Protein AF-A0A2P2D319-F1 (afdb_monomer_lite)

Secondary structure (DSSP, 8-state):
--HHHHHGGGS--SS--S-EEES--BTTB-GGGHHHHS---TTSPEE-TT--EEESSSTHHHHS--SS-TTTTTS-SS-EE--B-TTSPBPS-BHHHHT--SSSSEEEEE-TT--SGGGGS-EEEETTS--EE-EEE-

Sequence (138 aa):
MNICAEARLFAQTISNCGNTLPMTASPTSSANTYTTDFSLDGTLPVRGARGELIFSTWDQVFASTPTLSMSQAGVTTEKFWTFATTGWAYSSSSCLNGTLMDNGNLGVTGDPNDINLSWGSFVNETCDQYRKVLCICY

Structure (mmCIF, N/CA/C/O backbone):
data_AF-A0A2P2D319-F1
#
_entry.id   AF-A0A2P2D319-F1
#
loop_
_atom_site.group_PDB
_atom_site.id
_atom_site.type_symbol
_atom_site.label_atom_id
_atom_site.label_alt_id
_atom_site.label_comp_id
_atom_site.label_asym_id
_atom_site.label_entity_id
_atom_site.label_seq_id
_atom_site.pdbx_PDB_ins_code
_atom_site.Cartn_x
_atom_site.Cartn_y
_atom_site.Cartn_z
_atom_site.occupancy
_atom_site.B_iso_or_equiv
_atom_site.auth_seq_id
_atom_site.auth_comp_id
_atom_site.auth_asym_id
_atom_site.auth_atom_id
_atom_site.pdbx_PDB_model_num
ATOM 1 N N . MET A 1 1 ? -8.851 -11.470 -13.194 1.00 52.31 1 MET A N 1
ATOM 2 C CA . MET A 1 1 ? -8.705 -12.050 -11.842 1.00 52.31 1 MET A CA 1
ATOM 3 C C . MET A 1 1 ? -7.414 -11.493 -11.263 1.00 52.31 1 MET A C 1
ATOM 5 O O . MET A 1 1 ? -6.463 -11.381 -12.025 1.00 52.31 1 MET A O 1
ATOM 9 N N . ASN A 1 2 ? -7.409 -11.018 -10.015 1.00 72.56 2 ASN A N 1
ATOM 10 C CA . ASN A 1 2 ? -6.224 -10.413 -9.393 1.00 72.56 2 ASN A CA 1
ATOM 11 C C . ASN A 1 2 ? -5.624 -11.373 -8.347 1.00 72.56 2 ASN A C 1
ATOM 13 O O . ASN A 1 2 ? -6.314 -12.270 -7.861 1.00 72.56 2 ASN A O 1
ATOM 17 N N . ILE A 1 3 ? -4.356 -11.161 -7.983 1.00 80.69 3 ILE A N 1
ATOM 18 C CA . ILE A 1 3 ? -3.641 -11.998 -7.003 1.00 80.69 3 ILE A CA 1
ATOM 19 C C . ILE A 1 3 ? -4.359 -12.057 -5.642 1.00 80.69 3 ILE A C 1
ATOM 21 O O . ILE A 1 3 ? -4.337 -13.075 -4.957 1.00 80.69 3 ILE A O 1
ATOM 25 N N . CYS A 1 4 ? -5.067 -10.988 -5.275 1.00 85.56 4 CYS A N 1
ATOM 26 C CA . CYS A 1 4 ? -5.804 -10.891 -4.020 1.00 85.56 4 CYS A CA 1
ATOM 27 C C . CYS A 1 4 ? -7.088 -11.725 -3.986 1.00 85.56 4 CYS A C 1
ATOM 29 O O . CYS A 1 4 ? -7.516 -12.134 -2.910 1.00 85.56 4 CYS A O 1
ATOM 31 N N . ALA A 1 5 ? -7.718 -11.984 -5.130 1.00 81.19 5 ALA A N 1
ATOM 32 C CA . ALA A 1 5 ? -8.896 -12.839 -5.223 1.00 81.19 5 ALA A CA 1
ATOM 33 C C . ALA A 1 5 ? -8.514 -14.311 -5.020 1.00 81.19 5 ALA A C 1
ATOM 35 O O . ALA A 1 5 ? -9.223 -15.039 -4.330 1.00 81.19 5 ALA A O 1
ATOM 36 N N . GLU A 1 6 ? -7.370 -14.728 -5.564 1.00 78.12 6 GLU A N 1
ATOM 37 C CA . GLU A 1 6 ? -6.833 -16.086 -5.404 1.00 78.12 6 GLU A CA 1
ATOM 38 C C . GLU A 1 6 ? -6.298 -16.316 -3.985 1.00 78.12 6 GLU A C 1
ATOM 40 O O . GLU A 1 6 ? -6.625 -17.316 -3.343 1.00 78.12 6 GLU A O 1
ATOM 45 N N . ALA A 1 7 ? -5.531 -15.356 -3.457 1.00 74.94 7 ALA A N 1
ATOM 46 C CA . ALA A 1 7 ? -4.931 -15.452 -2.127 1.00 74.94 7 ALA A CA 1
ATOM 47 C C . ALA A 1 7 ? -5.953 -15.342 -0.982 1.00 74.94 7 ALA A C 1
ATOM 49 O O . ALA A 1 7 ? -5.659 -15.753 0.141 1.00 74.94 7 ALA A O 1
ATOM 50 N N . ARG A 1 8 ? -7.164 -14.833 -1.252 1.00 74.31 8 ARG A N 1
ATOM 51 C CA . ARG A 1 8 ? -8.226 -14.660 -0.251 1.00 74.31 8 ARG A CA 1
ATOM 52 C C . ARG A 1 8 ? -8.543 -15.948 0.512 1.00 74.31 8 ARG A C 1
ATOM 54 O O . ARG A 1 8 ? -8.786 -15.883 1.711 1.00 74.31 8 ARG A O 1
ATOM 61 N N . LEU A 1 9 ? -8.522 -17.104 -0.156 1.00 68.00 9 LEU A N 1
ATOM 62 C CA . LEU A 1 9 ? -8.813 -18.406 0.466 1.00 68.00 9 LEU A CA 1
ATOM 63 C C . LEU A 1 9 ? -7.802 -18.799 1.553 1.00 68.00 9 LEU A C 1
ATOM 65 O O . LEU A 1 9 ? -8.121 -19.598 2.429 1.00 68.00 9 LEU A O 1
ATOM 69 N N . PHE A 1 10 ? -6.596 -18.240 1.495 1.00 71.00 10 PHE A N 1
ATOM 70 C CA . PHE A 1 10 ? -5.500 -18.534 2.416 1.00 71.00 10 PHE A CA 1
ATOM 71 C C . PHE A 1 10 ? -5.255 -17.399 3.415 1.00 71.00 10 PHE A C 1
ATOM 73 O O . PHE A 1 10 ? -4.399 -17.519 4.293 1.00 71.00 10 PHE A O 1
ATOM 80 N N . ALA A 1 11 ? -5.991 -16.294 3.290 1.00 70.38 11 ALA A N 1
ATOM 81 C CA . ALA A 1 11 ? -5.855 -15.151 4.170 1.00 70.38 11 ALA A CA 1
ATOM 82 C C . ALA A 1 11 ? -6.565 -15.422 5.502 1.00 70.38 11 ALA A C 1
ATOM 84 O O . ALA A 1 11 ? -7.743 -15.786 5.537 1.00 70.38 11 ALA A O 1
ATOM 85 N N . GLN A 1 12 ? -5.857 -15.192 6.610 1.00 66.88 12 GLN A N 1
ATOM 86 C CA . GLN A 1 12 ? -6.433 -15.193 7.956 1.00 66.88 12 GLN A CA 1
ATOM 87 C C . GLN A 1 12 ? -7.301 -13.939 8.125 1.00 66.88 12 GLN A C 1
ATOM 89 O O . GLN A 1 12 ? -6.878 -12.945 8.706 1.00 66.88 12 GLN A O 1
ATOM 94 N N . THR A 1 13 ? -8.493 -13.960 7.531 1.00 66.69 13 THR A N 1
ATOM 95 C CA . THR A 1 13 ? -9.459 -12.863 7.603 1.00 66.69 13 THR A CA 1
ATOM 96 C C . THR A 1 13 ? -10.488 -13.160 8.686 1.00 66.69 13 THR A C 1
ATOM 98 O O . THR A 1 13 ? -11.104 -14.219 8.732 1.00 66.69 13 THR A O 1
ATOM 101 N N . ILE A 1 14 ? -10.656 -12.202 9.589 1.00 64.19 14 ILE A N 1
ATOM 102 C CA . ILE A 1 14 ? -11.655 -12.204 10.668 1.00 64.19 14 ILE A CA 1
ATOM 103 C C . ILE A 1 14 ? -13.072 -11.843 10.189 1.00 64.19 14 ILE A C 1
ATOM 105 O O . ILE A 1 14 ? -14.011 -11.914 10.979 1.00 64.19 14 ILE A O 1
ATOM 109 N N . SER A 1 15 ? -13.253 -11.450 8.922 1.00 65.00 15 SER A N 1
ATOM 110 C CA . SER A 1 15 ? -14.557 -11.099 8.351 1.00 65.00 15 SER A CA 1
ATOM 111 C C . SER A 1 15 ? -14.783 -11.727 6.974 1.00 65.00 15 SER A C 1
ATOM 113 O O . SER A 1 15 ? -13.846 -12.038 6.237 1.00 65.00 15 SER A O 1
ATOM 115 N N . ASN A 1 16 ? -16.057 -11.887 6.607 1.00 69.44 16 ASN A N 1
ATOM 116 C CA . ASN A 1 16 ? -16.444 -12.243 5.247 1.00 69.44 16 ASN A CA 1
ATOM 117 C C . ASN A 1 16 ? -16.212 -11.037 4.328 1.00 69.44 16 ASN A C 1
ATOM 119 O O . ASN A 1 16 ? -17.021 -10.115 4.301 1.00 69.44 16 ASN A O 1
ATOM 123 N N . CYS A 1 17 ? -15.118 -11.053 3.572 1.00 75.56 17 CYS A N 1
ATOM 124 C CA . CYS A 1 17 ? -14.811 -10.006 2.597 1.00 75.56 17 CYS A CA 1
ATOM 125 C C . CYS A 1 17 ? -15.854 -9.953 1.469 1.00 75.56 17 CYS A C 1
ATOM 127 O O . CYS A 1 17 ? -16.206 -10.989 0.904 1.00 75.56 17 CYS A O 1
ATOM 129 N N . GLY A 1 18 ? -16.344 -8.776 1.090 1.00 79.31 18 GLY A N 1
ATOM 130 C CA . GLY A 1 18 ? -17.151 -8.650 -0.125 1.00 79.31 18 GLY A CA 1
ATOM 131 C C . GLY A 1 18 ? -16.235 -8.749 -1.338 1.00 79.31 18 GLY A C 1
ATOM 132 O O . GLY A 1 18 ? -16.320 -9.687 -2.133 1.00 79.31 18 GLY A O 1
ATOM 133 N N . ASN A 1 19 ? -15.274 -7.832 -1.381 1.00 87.50 19 ASN A N 1
ATOM 134 C CA . ASN A 1 19 ? -14.332 -7.643 -2.472 1.00 87.50 19 ASN A CA 1
ATOM 135 C C . ASN A 1 19 ? -12.891 -7.557 -1.956 1.00 87.50 19 ASN A C 1
ATOM 137 O O . ASN A 1 19 ? -12.644 -7.307 -0.775 1.00 87.50 19 ASN A O 1
ATOM 141 N N . THR A 1 20 ? -11.925 -7.788 -2.848 1.00 89.56 20 THR A N 1
ATOM 142 C CA . THR A 1 20 ? -10.498 -7.639 -2.540 1.00 89.56 20 THR A CA 1
ATOM 143 C C . THR A 1 20 ? -9.756 -6.886 -3.636 1.00 89.56 20 THR A C 1
ATOM 145 O O . THR A 1 20 ? -9.976 -7.104 -4.831 1.00 89.56 20 THR A O 1
ATOM 148 N N . LEU A 1 21 ? -8.841 -6.008 -3.225 1.00 91.25 21 LEU A N 1
ATOM 149 C CA . LEU A 1 21 ? -8.008 -5.213 -4.128 1.00 91.25 21 LEU A CA 1
ATOM 150 C C . LEU A 1 21 ? -6.539 -5.288 -3.701 1.00 91.25 21 LEU A C 1
ATOM 152 O O . LEU A 1 21 ? -6.261 -5.291 -2.499 1.00 91.25 21 LEU A O 1
ATOM 156 N N . PRO A 1 22 ? -5.592 -5.353 -4.653 1.00 92.19 22 PRO A N 1
ATOM 157 C CA . PRO A 1 22 ? -4.176 -5.226 -4.339 1.00 92.19 22 PRO A CA 1
ATOM 158 C C . PRO A 1 22 ? -3.891 -3.801 -3.900 1.00 92.19 22 PRO A C 1
ATOM 160 O O . PRO A 1 22 ? -4.293 -2.865 -4.568 1.00 92.19 22 PRO A O 1
ATOM 163 N N . MET A 1 23 ? -3.172 -3.626 -2.803 1.00 92.31 23 MET A N 1
ATOM 164 C CA . MET A 1 23 ? -2.765 -2.319 -2.307 1.00 92.31 23 MET A CA 1
ATOM 165 C C . MET A 1 23 ? -1.470 -1.893 -3.010 1.00 92.31 23 MET A C 1
ATOM 167 O O . MET A 1 23 ? -0.394 -1.838 -2.420 1.00 92.31 23 MET A O 1
ATOM 171 N N . THR A 1 24 ? -1.583 -1.648 -4.313 1.00 93.81 24 THR A N 1
ATOM 172 C CA . THR A 1 24 ? -0.500 -1.189 -5.191 1.00 93.81 24 THR A CA 1
ATOM 173 C C . THR A 1 24 ? -1.012 -0.078 -6.091 1.00 93.81 24 THR A C 1
ATOM 175 O O . THR A 1 24 ? -2.175 -0.103 -6.499 1.00 93.81 24 THR A O 1
ATOM 178 N N . ALA A 1 25 ? -0.149 0.864 -6.452 1.00 94.31 25 ALA A N 1
ATOM 179 C CA . ALA A 1 25 ? -0.493 1.915 -7.393 1.00 94.31 25 ALA A CA 1
ATOM 180 C C . ALA A 1 25 ? -0.127 1.548 -8.840 1.00 94.31 25 ALA A C 1
ATOM 182 O O . ALA A 1 25 ? 0.857 0.863 -9.120 1.00 94.31 25 ALA A O 1
ATOM 183 N N . SER A 1 26 ? -0.942 2.037 -9.768 1.00 92.00 26 SER A N 1
ATOM 184 C CA . SER A 1 26 ? -0.808 1.892 -11.216 1.00 92.00 26 SER A CA 1
ATOM 185 C C . SER A 1 26 ? -1.214 3.205 -11.907 1.00 92.00 26 SER A C 1
ATOM 187 O O . SER A 1 26 ? -1.845 4.053 -11.269 1.00 92.00 26 SER A O 1
ATOM 189 N N . PRO A 1 27 ? -0.937 3.385 -13.212 1.00 89.56 27 PRO A N 1
ATOM 190 C CA . PRO A 1 27 ? -1.258 4.620 -13.928 1.00 89.56 27 PRO A CA 1
ATOM 191 C C . PRO A 1 27 ? -2.758 4.928 -13.982 1.00 89.56 27 PRO A C 1
ATOM 193 O O . PRO A 1 27 ? -3.141 6.072 -14.205 1.00 89.56 27 PRO A O 1
ATOM 196 N N . THR A 1 28 ? -3.604 3.910 -13.811 1.00 88.75 28 THR A N 1
ATOM 197 C CA 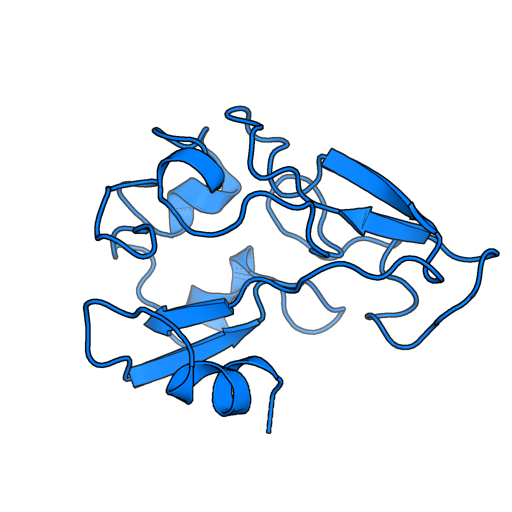. THR A 1 28 ? -5.065 4.015 -13.919 1.00 88.75 28 THR A CA 1
ATOM 198 C C . THR A 1 28 ? -5.792 3.873 -12.590 1.00 88.75 28 THR A C 1
ATOM 200 O O . THR A 1 28 ? -6.993 4.099 -12.552 1.00 88.75 28 THR A O 1
ATOM 203 N N . SER A 1 29 ? -5.113 3.443 -11.526 1.00 90.75 29 SER A N 1
ATOM 204 C CA . SER A 1 29 ? -5.729 3.294 -10.207 1.00 90.75 29 SER A CA 1
ATOM 205 C C . SER A 1 29 ? -4.676 3.212 -9.111 1.00 90.75 29 SER A C 1
ATOM 207 O O . SER A 1 29 ? -3.636 2.570 -9.281 1.00 90.75 29 SER A O 1
ATOM 209 N N . SER A 1 30 ? -4.947 3.868 -7.990 1.00 93.31 30 SER A N 1
ATOM 210 C CA . SER A 1 30 ? -4.059 3.986 -6.836 1.00 93.31 30 SER A CA 1
ATOM 211 C C . SER A 1 30 ? -4.885 3.861 -5.557 1.00 93.31 30 SER A C 1
ATOM 213 O O . SER A 1 30 ? -6.075 4.152 -5.568 1.00 93.31 30 SER A O 1
ATOM 215 N N . ALA A 1 31 ? -4.294 3.419 -4.443 1.00 91.56 31 ALA A N 1
ATOM 216 C CA . ALA A 1 31 ? -5.082 3.151 -3.233 1.00 91.56 31 ALA A CA 1
ATOM 217 C C . ALA A 1 31 ? -5.867 4.388 -2.744 1.00 91.56 31 ALA A C 1
ATOM 219 O O . ALA A 1 31 ? -6.986 4.257 -2.248 1.00 91.56 31 ALA A O 1
ATOM 220 N N . ASN A 1 32 ? -5.332 5.590 -2.970 1.00 92.06 32 ASN A N 1
ATOM 221 C CA . ASN A 1 32 ? -5.992 6.856 -2.645 1.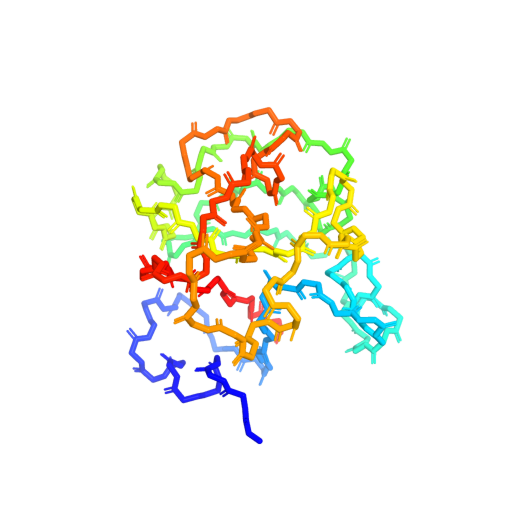00 92.06 32 ASN A CA 1
ATOM 222 C C . ASN A 1 32 ? -7.219 7.197 -3.515 1.00 92.06 32 ASN A C 1
ATOM 224 O O . ASN A 1 32 ? -7.966 8.100 -3.151 1.00 92.06 32 ASN A O 1
ATOM 228 N N . THR A 1 33 ? -7.462 6.485 -4.622 1.00 93.56 33 THR A N 1
ATOM 229 C CA . THR A 1 33 ? -8.638 6.662 -5.495 1.00 93.56 33 THR A CA 1
ATOM 230 C C . THR A 1 33 ? -9.662 5.536 -5.357 1.00 93.56 33 THR A C 1
ATOM 232 O O . THR A 1 33 ? -10.684 5.542 -6.035 1.00 93.56 33 THR A O 1
ATOM 235 N N . TYR A 1 34 ? -9.465 4.564 -4.461 1.00 93.44 34 TYR A N 1
ATOM 236 C CA . TYR A 1 34 ? -10.378 3.414 -4.365 1.00 93.44 34 TYR A CA 1
ATOM 237 C C . TYR A 1 34 ? -11.803 3.777 -3.947 1.00 93.44 34 TYR A C 1
ATOM 239 O O . TYR A 1 34 ? -12.750 3.077 -4.315 1.00 93.44 34 TYR A O 1
ATOM 247 N N . THR A 1 35 ? -11.976 4.885 -3.232 1.00 92.25 35 THR A N 1
ATOM 248 C CA . THR A 1 35 ? -13.300 5.390 -2.860 1.00 92.25 35 THR A CA 1
ATOM 249 C C . THR A 1 35 ? -14.106 5.840 -4.079 1.00 92.25 35 THR A C 1
ATOM 251 O O . THR A 1 35 ? -15.321 5.650 -4.118 1.00 92.25 35 THR A O 1
ATOM 254 N N . THR A 1 36 ? -13.444 6.355 -5.119 1.00 92.06 36 THR A N 1
ATOM 255 C CA . THR A 1 36 ? -14.082 6.758 -6.380 1.00 92.06 36 THR A CA 1
ATOM 256 C C . THR A 1 36 ? -14.116 5.627 -7.401 1.00 92.06 36 THR A C 1
ATOM 258 O O . THR A 1 36 ? -15.157 5.385 -8.006 1.00 92.06 36 THR A O 1
ATOM 261 N N . ASP A 1 37 ? -13.005 4.909 -7.564 1.00 90.50 37 ASP A N 1
ATOM 262 C CA . ASP A 1 37 ? -12.822 3.917 -8.630 1.00 90.50 37 ASP A CA 1
ATOM 263 C C . ASP A 1 37 ? -13.588 2.619 -8.355 1.00 90.50 37 ASP A C 1
ATOM 265 O O . ASP A 1 37 ? -14.036 1.943 -9.282 1.00 90.50 37 ASP A O 1
ATOM 269 N N . PHE A 1 38 ? -13.740 2.270 -7.073 1.00 90.00 38 PHE A N 1
ATOM 270 C CA . PHE A 1 38 ? -14.312 0.994 -6.638 1.00 90.00 38 PHE A CA 1
ATOM 271 C C . PHE A 1 38 ? -15.402 1.140 -5.575 1.00 90.00 38 PHE A C 1
ATOM 273 O O . PHE A 1 38 ? -15.825 0.136 -4.996 1.00 90.00 38 PHE A O 1
ATOM 280 N N . SER A 1 39 ? -15.855 2.375 -5.326 1.00 90.31 39 SER A N 1
ATOM 281 C CA . SER A 1 39 ? -16.900 2.693 -4.344 1.00 90.31 39 SER A CA 1
ATOM 282 C C . SER A 1 39 ? -16.594 2.168 -2.936 1.00 90.31 39 SER A C 1
ATOM 284 O O . SER A 1 39 ? -17.503 1.790 -2.198 1.00 90.31 39 SER A O 1
ATOM 286 N N . LEU A 1 40 ? -15.310 2.116 -2.567 1.00 90.94 40 LEU A N 1
ATOM 287 C CA . LEU A 1 40 ? -14.906 1.804 -1.201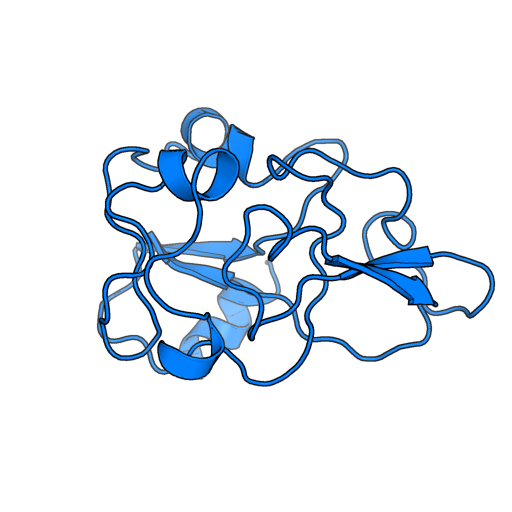 1.00 90.94 40 LEU A CA 1
ATOM 288 C C . LEU A 1 40 ? -15.381 2.928 -0.269 1.00 90.94 40 LEU A C 1
ATOM 290 O O . LEU A 1 40 ? -15.189 4.108 -0.556 1.00 90.94 40 LEU A O 1
ATOM 294 N N . ASP A 1 41 ? -15.996 2.578 0.856 1.00 90.94 41 ASP A N 1
ATOM 295 C CA . ASP A 1 41 ? -16.417 3.575 1.839 1.00 90.94 41 ASP A CA 1
ATOM 296 C C . ASP A 1 41 ? -15.202 4.086 2.629 1.00 90.94 41 ASP A C 1
ATOM 298 O O . ASP A 1 41 ? -14.634 3.379 3.465 1.00 90.94 41 ASP A O 1
ATOM 302 N N . GLY A 1 42 ? -14.807 5.333 2.348 1.00 91.62 42 GLY A N 1
ATOM 303 C CA . GLY A 1 42 ? -13.661 6.010 2.961 1.00 91.62 42 GLY A CA 1
ATOM 304 C C . GLY A 1 42 ? -13.743 6.134 4.488 1.00 91.62 42 GLY A C 1
ATOM 305 O O . GLY A 1 42 ? -12.724 6.324 5.155 1.00 91.62 42 GLY A O 1
ATOM 306 N N . THR A 1 43 ? -14.942 5.981 5.060 1.00 94.38 43 THR A N 1
ATOM 307 C CA . THR A 1 43 ? -15.192 6.090 6.504 1.00 94.38 43 THR A CA 1
ATOM 308 C C . THR A 1 43 ? -14.939 4.791 7.269 1.00 94.38 43 THR A C 1
ATOM 310 O O . THR A 1 43 ? -14.890 4.809 8.501 1.00 94.38 43 THR A O 1
ATOM 313 N N . LEU A 1 44 ? -14.738 3.668 6.570 1.00 92.62 44 LEU A N 1
ATOM 314 C CA . LEU A 1 44 ? -14.518 2.375 7.211 1.00 92.62 44 LEU A CA 1
ATOM 315 C C . LEU A 1 44 ? -13.151 2.306 7.907 1.00 92.62 44 LEU A C 1
ATOM 317 O O . LEU A 1 44 ? -12.150 2.768 7.356 1.00 92.62 44 LEU A O 1
ATOM 321 N N . PRO A 1 45 ? -13.069 1.684 9.096 1.00 94.94 45 PRO A N 1
ATOM 322 C CA . PRO A 1 45 ? -11.805 1.509 9.795 1.00 94.94 45 PRO A CA 1
ATOM 323 C C . PRO A 1 45 ? -10.908 0.498 9.081 1.00 94.94 45 PRO A C 1
ATOM 325 O O . PRO A 1 45 ? -11.368 -0.550 8.625 1.00 94.94 45 PRO A O 1
ATOM 328 N N . VAL A 1 46 ? -9.602 0.754 9.090 1.00 94.25 46 VAL A N 1
ATOM 329 C CA . VAL A 1 46 ? -8.600 -0.174 8.555 1.00 94.25 46 VAL A CA 1
ATOM 330 C C . VAL A 1 46 ? -8.048 -1.018 9.685 1.00 94.25 46 VAL A C 1
ATOM 332 O O . VAL A 1 46 ? -7.554 -0.493 10.689 1.00 94.25 46 VAL A O 1
ATOM 335 N N . ARG A 1 47 ? -8.134 -2.338 9.519 1.00 93.75 47 ARG A N 1
ATOM 336 C CA . ARG A 1 47 ? -7.753 -3.310 10.542 1.00 93.75 47 ARG A CA 1
ATOM 337 C C . ARG A 1 47 ? -6.702 -4.286 10.041 1.00 93.75 47 ARG A C 1
ATOM 339 O O . ARG A 1 47 ? -6.648 -4.598 8.855 1.00 93.75 47 ARG A O 1
ATOM 346 N N . GLY A 1 48 ? -5.898 -4.776 10.977 1.00 91.69 48 GLY A N 1
ATOM 347 C CA . GLY A 1 48 ? -4.973 -5.877 10.743 1.00 91.69 48 GLY A CA 1
ATOM 348 C C . GLY A 1 48 ? -5.673 -7.226 10.609 1.00 91.69 48 GLY A C 1
ATOM 349 O O . GLY A 1 48 ? -6.891 -7.342 10.769 1.00 91.69 48 GLY A O 1
ATOM 350 N N . ALA A 1 49 ? -4.882 -8.272 10.376 1.00 86.12 49 ALA A N 1
ATOM 351 C CA . ALA A 1 49 ? -5.386 -9.632 10.181 1.00 86.12 49 ALA A CA 1
ATOM 352 C C . ALA A 1 49 ? -6.107 -10.192 11.423 1.00 86.12 49 ALA A C 1
ATOM 354 O O . ALA A 1 49 ? -6.991 -11.037 11.293 1.00 86.12 49 ALA A O 1
ATOM 355 N N . ARG A 1 50 ? -5.773 -9.707 12.628 1.00 85.56 50 ARG A N 1
ATOM 356 C CA . ARG A 1 50 ? -6.397 -10.148 13.890 1.00 85.56 50 ARG A CA 1
ATOM 357 C C . ARG A 1 50 ? -7.396 -9.129 14.456 1.00 85.56 50 ARG A C 1
ATOM 359 O O . ARG A 1 50 ? -7.931 -9.338 15.542 1.00 85.56 50 ARG A O 1
ATOM 366 N N . GLY A 1 51 ? -7.701 -8.061 13.711 1.00 88.56 51 GLY A N 1
ATOM 367 C CA . GLY A 1 51 ? -8.756 -7.092 14.044 1.00 88.56 51 GLY A CA 1
ATOM 368 C C . GLY A 1 51 ? -8.318 -5.851 14.792 1.00 88.56 51 GLY A C 1
ATOM 369 O O . GLY A 1 51 ? -9.159 -4.987 15.071 1.00 88.56 51 GLY A O 1
ATOM 370 N N . GLU A 1 52 ? -7.026 -5.719 15.064 1.00 93.00 52 GLU A N 1
ATOM 371 C CA . GLU A 1 52 ? -6.448 -4.504 15.615 1.00 93.00 52 GLU A CA 1
ATOM 372 C C . GLU A 1 52 ? -6.720 -3.329 14.687 1.00 93.00 52 GLU A C 1
ATOM 374 O O . GLU A 1 52 ? -6.609 -3.438 13.466 1.00 93.00 52 GLU A O 1
ATOM 379 N N . LEU A 1 53 ? -7.095 -2.199 15.276 1.00 94.62 53 LEU A N 1
ATOM 380 C CA . LEU A 1 53 ? -7.275 -0.964 14.534 1.00 94.62 53 LEU A CA 1
ATOM 381 C C . LEU A 1 53 ? -5.897 -0.430 14.134 1.00 94.62 53 LEU A C 1
ATOM 383 O O . LEU A 1 53 ? -5.043 -0.272 14.998 1.00 94.62 53 LEU A O 1
ATOM 387 N N . ILE A 1 54 ? -5.701 -0.157 12.846 1.00 95.81 54 ILE A N 1
ATOM 388 C CA . ILE A 1 54 ? -4.488 0.480 12.316 1.00 95.81 54 ILE A CA 1
ATOM 389 C C . ILE A 1 54 ? -4.791 1.947 12.005 1.00 95.81 54 ILE A C 1
ATOM 391 O O . ILE A 1 54 ? -4.067 2.835 12.461 1.00 95.81 54 ILE A O 1
ATOM 395 N N . PHE A 1 55 ? -5.905 2.196 11.311 1.00 96.38 55 PHE A N 1
ATOM 396 C CA . PHE A 1 55 ? -6.443 3.527 11.030 1.00 96.38 55 PHE A CA 1
ATOM 397 C C . PHE A 1 55 ? -7.934 3.572 11.354 1.00 96.38 55 PHE A C 1
ATOM 399 O O . PHE A 1 55 ? -8.647 2.588 11.151 1.00 96.38 55 PHE A O 1
ATOM 406 N N . SER A 1 56 ? -8.417 4.716 11.845 1.00 96.94 56 SER A N 1
ATOM 407 C CA . SER A 1 56 ? -9.837 4.864 12.194 1.00 96.94 56 SER A CA 1
ATOM 408 C C . SER A 1 56 ? -10.742 4.993 10.971 1.00 96.94 56 SER A C 1
ATOM 410 O O . SER A 1 56 ? -11.904 4.607 11.051 1.00 96.94 56 SER A O 1
ATOM 412 N N . THR A 1 57 ? -10.193 5.459 9.848 1.00 96.12 57 THR A N 1
ATOM 413 C CA . THR A 1 57 ? -10.860 5.532 8.545 1.00 96.12 57 THR A CA 1
ATOM 414 C C . THR A 1 57 ? -9.882 5.160 7.427 1.00 96.12 57 THR A C 1
ATOM 416 O O . THR A 1 57 ? -8.664 5.241 7.613 1.00 96.12 57 THR A O 1
ATOM 419 N N . TRP A 1 58 ? -10.390 4.771 6.259 1.00 95.06 58 TRP A N 1
ATOM 420 C CA . TRP A 1 58 ? -9.569 4.491 5.081 1.00 95.06 58 TRP A CA 1
ATOM 421 C C . TRP A 1 58 ? -8.822 5.736 4.605 1.00 95.06 58 TRP A C 1
ATOM 423 O O . TRP A 1 58 ? -7.637 5.659 4.307 1.00 95.06 58 TRP A O 1
ATOM 433 N N . ASP A 1 59 ? -9.453 6.909 4.634 1.00 94.25 59 ASP A N 1
ATOM 434 C CA . ASP A 1 59 ? -8.809 8.150 4.180 1.00 94.25 59 ASP A CA 1
ATOM 435 C C . ASP A 1 59 ? -7.549 8.512 4.997 1.00 94.25 59 ASP A C 1
ATOM 437 O O . ASP A 1 59 ? -6.615 9.139 4.489 1.00 94.25 59 ASP A O 1
ATOM 441 N N . GLN A 1 60 ? -7.470 8.068 6.258 1.00 95.38 60 GLN A N 1
ATOM 442 C CA . GLN A 1 60 ? -6.293 8.277 7.107 1.00 95.38 60 GLN A CA 1
ATOM 443 C C . GLN A 1 60 ? -5.058 7.489 6.657 1.00 95.38 60 GLN A C 1
ATOM 445 O O . GLN A 1 60 ? -3.945 7.916 6.959 1.00 95.38 60 GLN A O 1
ATOM 450 N N . VAL A 1 61 ? -5.220 6.404 5.894 1.00 94.94 61 VAL A N 1
ATOM 451 C CA . VAL A 1 61 ? -4.115 5.614 5.307 1.00 94.94 61 VAL A CA 1
ATOM 452 C C . VAL A 1 61 ? -3.138 6.507 4.532 1.00 94.94 61 VAL A C 1
ATOM 454 O O . VAL A 1 61 ? -1.937 6.231 4.486 1.00 94.94 61 VAL A O 1
ATOM 457 N N . PHE A 1 62 ? -3.650 7.591 3.940 1.00 92.94 62 PHE A N 1
ATOM 458 C CA . PHE A 1 62 ? -2.919 8.467 3.021 1.00 92.94 62 PHE A CA 1
ATOM 459 C C . PHE A 1 62 ? -2.360 9.730 3.671 1.00 92.94 62 PHE A C 1
ATOM 461 O O . PHE A 1 62 ? -1.463 10.356 3.109 1.00 92.94 62 PHE A O 1
ATOM 468 N N . ALA A 1 63 ? -2.897 10.120 4.827 1.00 92.19 63 ALA A N 1
ATOM 469 C CA . ALA A 1 63 ? -2.647 11.427 5.434 1.00 92.19 63 ALA A CA 1
ATOM 470 C C . ALA A 1 63 ? -2.267 11.355 6.919 1.00 92.19 63 ALA A C 1
ATOM 472 O O . ALA A 1 63 ? -2.031 12.385 7.548 1.00 92.19 63 ALA A O 1
ATOM 473 N N . SER A 1 64 ? -2.236 10.164 7.514 1.00 94.69 64 SER A N 1
ATOM 474 C CA . SER A 1 64 ? -1.951 9.970 8.934 1.00 94.69 64 SER A CA 1
ATOM 475 C C . SER A 1 64 ? -0.958 8.838 9.160 1.00 94.69 64 SER A C 1
ATOM 477 O O . SER A 1 64 ? -0.727 7.983 8.308 1.00 94.69 64 SER A O 1
ATOM 479 N N . THR A 1 65 ? -0.348 8.849 10.337 1.00 95.12 65 THR A N 1
ATOM 480 C CA . THR A 1 65 ? 0.508 7.765 10.814 1.00 95.12 65 THR A CA 1
ATOM 481 C C . THR A 1 65 ? -0.350 6.609 11.328 1.00 95.12 65 THR A C 1
ATOM 483 O O . THR A 1 65 ? -1.352 6.870 12.004 1.00 95.12 65 THR A O 1
ATOM 486 N N . PRO A 1 66 ? 0.010 5.346 11.053 1.00 95.38 66 PRO A N 1
ATOM 487 C CA . PRO A 1 66 ? -0.704 4.205 11.610 1.00 95.38 66 PRO A CA 1
ATOM 488 C C . PRO A 1 66 ? -0.570 4.170 13.139 1.00 95.38 66 PRO A C 1
ATOM 490 O O . PRO A 1 66 ? 0.460 4.533 13.705 1.00 95.38 66 PRO A O 1
ATOM 493 N N . THR A 1 67 ? -1.618 3.711 13.820 1.00 96.25 67 THR A N 1
ATOM 494 C CA . THR A 1 67 ? -1.616 3.560 15.291 1.00 96.25 67 THR A CA 1
ATOM 495 C C . THR A 1 67 ? -0.782 2.369 15.770 1.00 96.25 67 THR A C 1
ATOM 497 O O . THR A 1 67 ? -0.299 2.367 16.901 1.00 96.25 67 THR A O 1
ATOM 500 N N . LEU A 1 68 ? -0.599 1.373 14.902 1.00 95.94 68 LEU A N 1
ATOM 501 C CA . LEU A 1 68 ? 0.226 0.183 15.091 1.00 95.94 68 LEU A CA 1
ATOM 502 C C . LEU A 1 68 ? 0.942 -0.124 13.780 1.00 95.94 68 LEU A C 1
ATOM 504 O O . LEU A 1 68 ? 0.381 0.096 12.706 1.00 95.94 68 LEU A O 1
ATOM 508 N N . SER A 1 69 ? 2.143 -0.688 13.849 1.00 95.62 69 SER A N 1
ATOM 509 C CA . SER A 1 69 ? 2.806 -1.157 12.635 1.00 95.62 69 SER A CA 1
ATOM 510 C C . SER A 1 69 ? 2.015 -2.310 11.993 1.00 95.62 69 SER A C 1
ATOM 512 O O . SER A 1 69 ? 1.303 -3.061 12.669 1.00 95.62 69 SER A O 1
ATOM 514 N N . MET A 1 70 ? 2.157 -2.497 10.680 1.00 94.44 70 MET A N 1
ATOM 515 C CA . MET A 1 70 ? 1.515 -3.610 9.965 1.00 94.44 70 MET A CA 1
ATOM 516 C C . MET A 1 70 ? 1.959 -4.967 10.528 1.00 94.44 70 MET A C 1
ATOM 518 O O . MET A 1 70 ? 1.161 -5.904 10.602 1.00 94.44 70 MET A O 1
ATOM 522 N N . SER A 1 71 ? 3.216 -5.064 10.968 1.00 95.31 71 SER A N 1
ATOM 523 C CA . SER A 1 71 ? 3.756 -6.253 11.630 1.00 95.31 71 SER A CA 1
ATOM 524 C C . SER A 1 71 ? 3.107 -6.509 12.989 1.00 95.31 71 SER A C 1
ATOM 526 O O . SER A 1 71 ? 2.700 -7.639 13.266 1.00 95.31 71 SER A O 1
ATOM 528 N N . GLN A 1 72 ? 2.923 -5.472 13.810 1.00 95.31 72 GLN A N 1
ATOM 529 C CA . GLN A 1 72 ? 2.228 -5.567 15.096 1.00 95.31 72 GLN A CA 1
ATOM 530 C C . GLN A 1 72 ? 0.757 -5.948 14.927 1.00 95.31 72 GLN A C 1
ATOM 532 O O . GLN A 1 72 ? 0.239 -6.709 15.741 1.00 95.31 72 GLN A O 1
ATOM 537 N N . ALA A 1 73 ? 0.111 -5.476 13.860 1.00 92.69 73 ALA A N 1
ATOM 538 C CA . ALA A 1 73 ? -1.266 -5.809 13.498 1.00 92.69 73 ALA A CA 1
ATOM 539 C C . ALA A 1 73 ? -1.405 -7.170 12.771 1.00 92.69 73 ALA A C 1
ATOM 541 O O . ALA A 1 73 ? -2.486 -7.537 12.307 1.00 92.69 73 ALA A O 1
ATOM 542 N N . GLY A 1 74 ? -0.310 -7.930 12.645 1.00 90.62 74 GLY A N 1
ATOM 543 C CA . GLY A 1 74 ? -0.310 -9.279 12.078 1.00 90.62 74 GLY A CA 1
ATOM 544 C C . GLY A 1 74 ? -0.519 -9.348 10.561 1.00 90.62 74 GLY A C 1
ATOM 545 O O . GLY A 1 74 ? -0.864 -10.413 10.061 1.00 90.62 74 GLY A O 1
ATOM 546 N N . VAL A 1 75 ? -0.330 -8.247 9.826 1.00 90.94 75 VAL A N 1
ATOM 547 C CA . VAL A 1 75 ? -0.520 -8.199 8.364 1.00 90.94 75 VAL A CA 1
ATOM 548 C C . VAL A 1 75 ? 0.655 -8.856 7.634 1.00 90.94 75 VAL A C 1
ATOM 550 O O . VAL A 1 75 ? 0.473 -9.782 6.848 1.00 90.94 75 VAL A O 1
ATOM 553 N N . THR A 1 76 ? 1.878 -8.388 7.883 1.00 92.50 76 THR A N 1
ATOM 554 C CA . THR A 1 76 ? 3.116 -8.981 7.353 1.00 92.50 76 THR A CA 1
ATOM 555 C C . THR A 1 76 ? 4.312 -8.515 8.176 1.00 92.50 76 THR A C 1
ATOM 557 O O . THR A 1 76 ? 4.278 -7.443 8.767 1.00 92.50 76 THR A O 1
ATOM 560 N N . THR A 1 77 ? 5.385 -9.301 8.202 1.00 94.44 77 THR A N 1
ATOM 561 C CA . THR A 1 77 ? 6.678 -8.935 8.810 1.00 94.44 77 THR A CA 1
ATOM 562 C C . THR A 1 77 ? 7.745 -8.590 7.772 1.00 94.44 77 THR A C 1
ATOM 564 O O . THR A 1 77 ? 8.838 -8.164 8.130 1.00 94.44 77 THR A O 1
ATOM 567 N N . GLU A 1 78 ? 7.442 -8.780 6.489 1.00 95.19 78 GLU A N 1
ATOM 568 C CA . GLU A 1 78 ? 8.350 -8.536 5.368 1.00 95.19 78 GLU A CA 1
ATOM 569 C C . GLU A 1 78 ? 7.906 -7.309 4.575 1.00 95.19 78 GLU A C 1
ATOM 571 O O . GLU A 1 78 ? 6.704 -7.045 4.457 1.00 95.19 78 GLU A O 1
ATOM 576 N N . LYS A 1 79 ? 8.878 -6.600 3.989 1.00 96.62 79 LYS A N 1
ATOM 577 C CA . LYS A 1 79 ? 8.620 -5.523 3.030 1.00 96.62 79 LYS A CA 1
ATOM 578 C C . LYS A 1 79 ? 7.745 -6.009 1.875 1.00 96.62 79 LYS A C 1
ATOM 580 O O . LYS A 1 79 ? 7.793 -7.173 1.465 1.00 96.62 79 LYS A O 1
ATOM 585 N N . PHE A 1 80 ? 6.975 -5.086 1.325 1.00 96.81 80 PHE A N 1
ATOM 586 C CA . PHE A 1 80 ? 5.993 -5.365 0.285 1.00 96.81 80 PHE A CA 1
ATOM 587 C C . PHE A 1 80 ? 6.052 -4.305 -0.810 1.00 96.81 80 PHE A C 1
ATOM 589 O O . PHE A 1 80 ? 6.439 -3.167 -0.561 1.00 96.81 80 PHE A O 1
ATOM 596 N N . TRP A 1 81 ? 5.669 -4.681 -2.025 1.00 97.44 81 TRP A N 1
ATOM 597 C CA . TRP A 1 81 ? 5.525 -3.754 -3.137 1.00 97.44 81 TRP A CA 1
ATOM 598 C C . TRP A 1 81 ? 4.309 -2.855 -2.930 1.00 97.44 81 TRP A C 1
ATOM 600 O O . TRP A 1 81 ? 3.226 -3.337 -2.591 1.00 97.44 81 TRP A O 1
ATOM 610 N N . THR A 1 82 ? 4.490 -1.559 -3.173 1.00 96.50 82 THR A N 1
ATOM 611 C CA . THR A 1 82 ? 3.399 -0.571 -3.199 1.00 96.50 82 THR A CA 1
ATOM 612 C C . THR A 1 82 ? 3.350 0.176 -4.519 1.00 96.50 82 THR A C 1
ATOM 614 O O . THR A 1 82 ? 2.264 0.537 -4.968 1.00 96.50 82 THR A O 1
ATOM 617 N N . PHE A 1 83 ? 4.509 0.401 -5.152 1.00 97.31 83 PHE A N 1
ATOM 618 C CA . PHE A 1 83 ? 4.647 1.212 -6.370 1.00 97.31 83 PHE A CA 1
ATOM 619 C C . PHE A 1 83 ? 4.043 2.613 -6.240 1.00 97.31 83 PHE A C 1
ATOM 621 O O . PHE A 1 83 ? 3.685 3.248 -7.233 1.00 97.31 83 PHE A O 1
ATOM 628 N N . ALA A 1 84 ? 3.928 3.092 -5.005 1.00 96.75 84 ALA A N 1
ATOM 629 C CA . ALA A 1 84 ? 3.215 4.303 -4.671 1.00 96.75 84 ALA A CA 1
ATOM 630 C C . ALA A 1 84 ? 4.146 5.317 -4.010 1.00 96.75 84 ALA A C 1
ATOM 632 O O . ALA A 1 84 ? 5.118 4.944 -3.362 1.00 96.75 84 ALA A O 1
ATOM 633 N N . THR A 1 85 ? 3.857 6.602 -4.170 1.00 95.69 85 THR A N 1
ATOM 634 C CA . THR A 1 85 ? 4.512 7.673 -3.414 1.00 95.69 85 THR A CA 1
ATOM 635 C C . THR A 1 85 ? 3.910 7.779 -2.014 1.00 95.69 85 THR A C 1
ATOM 637 O O . THR A 1 85 ? 2.869 7.188 -1.715 1.00 95.69 85 THR A O 1
ATOM 640 N N . THR A 1 86 ? 4.492 8.619 -1.156 1.00 93.44 86 THR A N 1
ATOM 641 C CA . THR A 1 86 ? 3.783 9.115 0.032 1.00 93.44 86 THR A CA 1
ATOM 642 C C . THR A 1 86 ? 2.429 9.698 -0.395 1.00 93.44 86 THR A C 1
ATOM 644 O O . THR A 1 86 ? 2.349 10.395 -1.409 1.00 93.44 86 THR A O 1
ATOM 647 N N . GLY A 1 87 ? 1.356 9.364 0.329 1.00 92.94 87 GLY A N 1
ATOM 648 C CA . GLY A 1 87 ? -0.024 9.662 -0.086 1.00 92.94 87 GLY A CA 1
ATOM 649 C C . GLY A 1 87 ? -0.637 8.642 -1.056 1.00 92.94 87 GLY A C 1
ATOM 650 O O . GLY A 1 87 ? -1.750 8.849 -1.531 1.00 92.94 87 GLY A O 1
ATOM 651 N N . TRP A 1 88 ? 0.069 7.540 -1.327 1.00 94.69 88 TRP A N 1
ATOM 652 C CA . TRP A 1 88 ? -0.389 6.382 -2.097 1.00 94.69 88 TRP A CA 1
ATOM 653 C C . TRP A 1 88 ? -0.771 6.644 -3.561 1.00 94.69 88 TRP A C 1
ATOM 655 O O . TRP A 1 88 ? -1.496 5.847 -4.151 1.00 94.69 88 TRP A O 1
ATOM 665 N N . ALA A 1 89 ? -0.265 7.721 -4.165 1.00 94.62 89 ALA A N 1
ATOM 666 C CA . ALA A 1 89 ? -0.396 7.971 -5.600 1.00 94.62 89 ALA A CA 1
ATOM 667 C C . ALA A 1 89 ? 0.625 7.151 -6.409 1.00 94.62 89 ALA A C 1
ATOM 669 O O . ALA A 1 89 ? 1.630 6.697 -5.868 1.00 94.62 89 ALA A O 1
ATOM 670 N N . TYR A 1 90 ? 0.399 6.985 -7.713 1.00 95.88 90 TYR A N 1
ATOM 671 C CA . TYR A 1 90 ? 1.311 6.261 -8.604 1.00 95.88 90 TYR A CA 1
ATOM 672 C C . TYR A 1 90 ? 2.740 6.831 -8.614 1.00 95.88 90 TYR A C 1
ATOM 674 O O . TYR A 1 90 ? 2.944 8.028 -8.820 1.00 95.88 90 TYR A O 1
ATOM 682 N N . SER A 1 91 ? 3.734 5.955 -8.433 1.00 96.38 91 SER A N 1
ATOM 683 C CA . SER A 1 91 ? 5.159 6.285 -8.527 1.00 96.38 91 SER A CA 1
ATOM 684 C C . SER A 1 91 ? 5.739 5.914 -9.890 1.00 96.38 91 SER A C 1
ATOM 686 O O . SER A 1 91 ? 5.380 4.899 -10.483 1.00 96.38 91 SER A O 1
ATOM 688 N N . SER A 1 92 ? 6.721 6.686 -10.362 1.00 95.19 92 SER A N 1
ATOM 689 C CA . SER A 1 92 ? 7.529 6.309 -11.530 1.00 95.19 92 SER A CA 1
ATOM 690 C C . SER A 1 92 ? 8.432 5.096 -11.263 1.00 95.19 92 SER A C 1
ATOM 692 O O . SER A 1 92 ? 8.818 4.403 -12.201 1.00 95.19 92 SER A O 1
ATOM 694 N N . SER A 1 93 ? 8.749 4.817 -9.994 1.00 96.69 93 SER A N 1
ATOM 695 C CA . SER A 1 93 ? 9.457 3.604 -9.567 1.00 96.69 93 SER A CA 1
ATOM 696 C C . SER A 1 93 ? 8.437 2.500 -9.283 1.00 96.69 93 SER A C 1
ATOM 698 O O . SER A 1 93 ? 8.043 2.271 -8.141 1.00 96.69 93 SER A O 1
ATOM 700 N N . SER A 1 94 ? 7.951 1.842 -10.334 1.00 96.06 94 SER A N 1
ATOM 701 C CA . SER A 1 94 ? 6.858 0.864 -10.243 1.00 96.06 94 SER A CA 1
ATOM 702 C C . SER A 1 94 ? 7.205 -0.516 -10.794 1.00 96.06 94 SER A C 1
ATOM 704 O O . SER A 1 94 ? 6.304 -1.32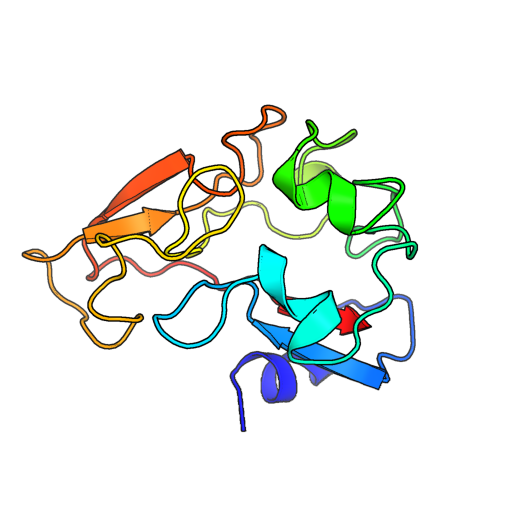7 -10.983 1.00 96.06 94 SER A O 1
ATOM 706 N N . CYS A 1 95 ? 8.473 -0.791 -11.120 1.00 96.31 95 CYS A N 1
ATOM 707 C CA . CYS A 1 95 ? 8.843 -1.989 -11.885 1.00 96.31 95 CYS A CA 1
ATOM 708 C C . CYS A 1 95 ? 8.023 -2.151 -13.175 1.00 96.31 95 CYS A C 1
ATOM 710 O O . CYS A 1 95 ? 7.607 -3.256 -13.524 1.00 96.31 95 CYS A O 1
ATOM 712 N N . LEU A 1 96 ? 7.727 -1.026 -13.841 1.00 94.75 96 LEU A N 1
ATOM 713 C CA . LEU A 1 96 ? 6.765 -0.948 -14.942 1.00 94.75 96 LEU A CA 1
ATOM 714 C C . LEU A 1 96 ? 5.432 -1.612 -14.555 1.00 94.75 96 LEU A C 1
ATOM 716 O O . LEU A 1 96 ? 4.974 -2.562 -15.189 1.00 94.75 96 LEU A O 1
ATOM 720 N N . ASN A 1 97 ? 4.826 -1.127 -13.473 1.00 91.00 97 ASN A N 1
ATOM 721 C CA . ASN A 1 97 ? 3.578 -1.655 -12.909 1.00 91.00 97 ASN A CA 1
ATOM 722 C C . ASN A 1 97 ? 3.677 -3.130 -12.474 1.00 91.00 97 ASN A C 1
ATOM 724 O O . ASN A 1 97 ? 2.738 -3.902 -12.660 1.00 91.00 97 ASN A O 1
ATOM 728 N N . GLY A 1 98 ? 4.831 -3.530 -11.937 1.00 90.88 98 GLY A N 1
ATOM 729 C CA . GLY A 1 98 ? 5.103 -4.892 -11.479 1.00 90.88 98 GLY A CA 1
ATOM 730 C C . GLY A 1 98 ? 5.300 -5.918 -12.598 1.00 90.88 98 GLY A C 1
ATOM 731 O O . GLY A 1 98 ? 5.174 -7.112 -12.339 1.00 90.88 98 GLY A O 1
ATOM 732 N N . THR A 1 99 ? 5.575 -5.484 -13.834 1.00 92.94 99 THR A N 1
ATOM 733 C CA . THR A 1 99 ? 5.784 -6.397 -14.976 1.00 92.94 99 THR A CA 1
ATOM 734 C C . THR A 1 99 ? 7.247 -6.775 -15.195 1.00 92.94 99 THR A C 1
ATOM 736 O O . THR A 1 99 ? 7.521 -7.801 -15.818 1.00 92.94 99 THR A O 1
ATOM 739 N N . LEU A 1 100 ? 8.186 -5.976 -14.684 1.00 95.06 100 LEU A N 1
ATOM 740 C CA . LEU A 1 100 ? 9.618 -6.241 -14.795 1.00 95.06 100 LEU A CA 1
ATOM 741 C C . LEU A 1 100 ? 10.135 -7.040 -13.599 1.00 95.06 100 LEU A C 1
ATOM 743 O O . LEU A 1 100 ? 9.702 -6.838 -12.467 1.00 95.06 100 LEU A O 1
ATOM 747 N N . MET A 1 101 ? 11.098 -7.920 -13.875 1.00 95.19 101 MET A N 1
ATOM 748 C CA . MET A 1 101 ? 11.793 -8.772 -12.903 1.00 95.19 101 MET A CA 1
ATOM 749 C C . MET A 1 101 ? 13.308 -8.682 -13.136 1.00 95.19 101 MET A C 1
ATOM 751 O O . MET A 1 101 ? 13.974 -9.681 -13.401 1.00 95.19 101 MET A O 1
ATOM 755 N N . ASP A 1 102 ? 13.838 -7.460 -13.144 1.00 96.19 102 ASP A N 1
ATOM 756 C CA . ASP A 1 102 ? 15.239 -7.170 -13.455 1.00 96.19 102 ASP A CA 1
ATOM 757 C C . ASP A 1 102 ? 15.905 -6.289 -12.388 1.00 96.19 102 ASP A C 1
ATOM 759 O O . ASP A 1 102 ? 15.257 -5.747 -11.494 1.00 96.19 102 ASP A O 1
ATOM 763 N N . ASN A 1 103 ? 17.225 -6.150 -12.481 1.00 96.44 103 ASN A N 1
ATOM 764 C CA . ASN A 1 103 ? 18.021 -5.330 -11.570 1.00 96.44 103 ASN A CA 1
ATOM 765 C C . ASN A 1 103 ? 18.309 -3.911 -12.101 1.00 96.44 103 ASN A C 1
ATOM 767 O O . ASN A 1 103 ? 19.062 -3.168 -11.472 1.00 96.44 103 ASN A O 1
ATOM 771 N N . GLY A 1 104 ? 17.747 -3.543 -13.258 1.00 96.06 104 GLY A N 1
ATOM 772 C CA . GLY A 1 104 ? 17.930 -2.232 -13.887 1.00 96.06 104 GLY A CA 1
ATOM 773 C C . GLY A 1 104 ? 16.809 -1.245 -13.559 1.00 96.06 104 GLY A C 1
ATOM 774 O O . GLY A 1 104 ? 17.006 -0.034 -13.644 1.00 96.06 104 GLY A O 1
ATOM 775 N N . ASN A 1 105 ? 15.648 -1.760 -13.165 1.00 97.31 105 ASN A N 1
ATOM 776 C CA . ASN A 1 105 ? 14.471 -0.989 -12.807 1.00 97.31 105 ASN A CA 1
ATOM 777 C C . ASN A 1 105 ? 14.224 -1.033 -11.301 1.00 97.31 105 ASN A C 1
ATOM 779 O O . ASN A 1 105 ? 14.644 -1.957 -10.600 1.00 97.31 105 ASN A O 1
ATOM 783 N N . LEU A 1 106 ? 13.520 -0.011 -10.813 1.00 97.88 106 LEU A N 1
ATOM 784 C CA . LEU A 1 106 ? 13.195 0.147 -9.402 1.00 97.88 106 LEU A CA 1
ATOM 785 C C . LEU A 1 106 ? 11.683 0.129 -9.173 1.00 97.88 106 LEU A C 1
ATOM 787 O O . LEU A 1 106 ? 10.897 0.625 -9.989 1.00 97.88 106 LEU A O 1
ATOM 791 N N . GLY A 1 107 ? 11.296 -0.396 -8.017 1.00 97.69 107 GLY A N 1
ATOM 792 C CA . GLY A 1 107 ? 9.949 -0.347 -7.467 1.00 97.69 107 GLY A CA 1
ATOM 793 C C . GLY A 1 107 ? 9.954 0.302 -6.086 1.00 97.69 107 GLY A C 1
ATOM 794 O O . GLY A 1 107 ? 10.910 0.127 -5.331 1.00 97.69 107 GLY A O 1
ATOM 795 N N . VAL A 1 108 ? 8.889 1.023 -5.729 1.00 98.06 108 VAL A N 1
ATOM 796 C CA . VAL A 1 108 ? 8.689 1.483 -4.347 1.00 98.06 108 VAL A CA 1
ATOM 797 C C . VAL A 1 108 ? 8.165 0.340 -3.477 1.00 98.06 108 VAL A C 1
ATOM 799 O O . VAL A 1 108 ? 7.188 -0.331 -3.834 1.00 98.06 108 VAL A O 1
ATOM 802 N N . THR A 1 109 ? 8.785 0.168 -2.311 1.00 98.06 109 THR A N 1
ATOM 803 C CA . THR A 1 109 ? 8.356 -0.753 -1.252 1.00 98.06 109 THR A CA 1
ATOM 804 C C . THR A 1 109 ? 7.815 -0.017 -0.030 1.00 98.06 109 THR A C 1
ATOM 806 O O . THR A 1 109 ? 8.226 1.106 0.269 1.00 98.06 109 THR A O 1
ATOM 809 N N . GLY A 1 110 ? 6.925 -0.680 0.704 1.00 97.38 110 GLY A N 1
ATOM 810 C CA . GLY A 1 110 ? 6.543 -0.318 2.064 1.00 97.38 110 GLY A CA 1
ATOM 811 C C . GLY A 1 110 ? 7.298 -1.137 3.114 1.00 97.38 110 GLY A C 1
ATOM 812 O O . GLY A 1 110 ? 7.760 -2.251 2.838 1.00 97.38 110 GLY A O 1
ATOM 813 N N . ASP A 1 111 ? 7.405 -0.590 4.325 1.00 96.69 111 ASP A N 1
ATOM 814 C CA . ASP A 1 111 ? 7.995 -1.261 5.488 1.00 96.69 111 ASP A CA 1
ATOM 815 C C . ASP A 1 111 ? 6.904 -1.550 6.528 1.00 96.69 111 ASP A C 1
ATOM 817 O O . ASP A 1 111 ? 6.272 -0.621 7.038 1.00 96.69 111 ASP A O 1
ATOM 821 N N . PRO A 1 112 ? 6.663 -2.825 6.880 1.00 96.00 112 PRO A N 1
ATOM 822 C CA . PRO A 1 112 ? 5.625 -3.169 7.840 1.00 96.00 112 PRO A CA 1
ATOM 823 C C . PRO A 1 112 ? 5.925 -2.762 9.284 1.00 96.00 112 PRO A C 1
ATOM 825 O O . PRO A 1 112 ? 5.035 -2.887 10.126 1.00 96.00 112 PRO A O 1
ATOM 828 N N . ASN A 1 113 ? 7.150 -2.333 9.593 1.00 96.94 113 ASN A N 1
ATOM 829 C CA . ASN A 1 113 ? 7.544 -1.863 10.919 1.00 96.94 113 ASN A CA 1
ATOM 830 C C . ASN A 1 113 ? 7.528 -0.334 11.035 1.00 96.94 113 ASN A C 1
ATOM 832 O O . ASN A 1 113 ? 7.643 0.181 12.147 1.00 96.94 113 ASN A O 1
ATOM 836 N N . ASP A 1 114 ? 7.383 0.387 9.920 1.00 96.31 114 ASP A N 1
ATOM 837 C CA . ASP A 1 114 ? 7.327 1.844 9.930 1.00 96.31 114 ASP A CA 1
ATOM 838 C C . ASP A 1 114 ? 5.953 2.326 10.416 1.00 96.31 114 ASP A C 1
ATOM 840 O O . ASP A 1 114 ? 4.905 1.875 9.950 1.00 96.31 114 ASP A O 1
ATOM 844 N N . ILE A 1 115 ? 5.976 3.250 11.376 1.00 95.38 115 ILE A N 1
ATOM 845 C CA . ILE A 1 115 ? 4.788 3.899 11.941 1.00 95.38 115 ILE A CA 1
ATOM 846 C C . ILE A 1 115 ? 4.681 5.376 11.549 1.00 95.38 115 ILE A C 1
ATOM 848 O O . ILE A 1 115 ? 3.858 6.109 12.088 1.00 95.38 115 ILE A O 1
ATOM 852 N N . ASN A 1 116 ? 5.511 5.835 10.615 1.00 95.38 116 ASN A N 1
ATOM 853 C CA . ASN A 1 116 ? 5.426 7.171 10.040 1.00 95.38 116 ASN A CA 1
ATOM 854 C C . ASN A 1 116 ? 4.553 7.165 8.776 1.00 95.38 116 ASN A C 1
ATOM 856 O O . ASN A 1 116 ? 4.144 6.120 8.275 1.00 95.38 116 ASN A O 1
ATOM 860 N N . LEU A 1 117 ? 4.294 8.347 8.210 1.00 92.88 117 LEU A N 1
ATOM 861 C CA . LEU A 1 117 ? 3.529 8.490 6.962 1.00 92.88 117 LEU A CA 1
ATOM 862 C C . LEU A 1 117 ? 4.221 7.824 5.747 1.00 92.88 117 LEU A C 1
ATOM 864 O O . LEU A 1 117 ? 3.592 7.597 4.717 1.00 92.88 117 LEU A O 1
ATOM 868 N N . SER A 1 118 ? 5.509 7.492 5.870 1.00 93.12 118 SER A N 1
ATOM 869 C CA . SER A 1 118 ? 6.329 6.814 4.859 1.00 93.12 118 SER A CA 1
ATOM 870 C C . SER A 1 118 ? 6.109 5.304 4.758 1.00 93.12 118 SER A C 1
ATOM 872 O O . SER A 1 118 ? 6.664 4.696 3.848 1.00 93.12 118 SER A O 1
ATOM 874 N N .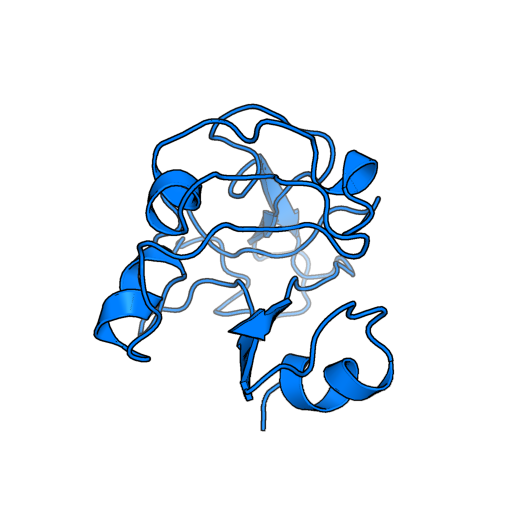 TRP A 1 119 ? 5.294 4.688 5.619 1.00 93.94 119 TRP A N 1
ATOM 875 C CA . TRP A 1 119 ? 5.169 3.226 5.697 1.00 93.94 119 TRP A CA 1
ATOM 876 C C . TRP A 1 119 ? 4.803 2.544 4.365 1.00 93.94 119 TRP A C 1
ATOM 878 O O . TRP A 1 119 ? 5.215 1.414 4.115 1.00 93.94 119 TRP A O 1
ATOM 888 N N . GLY A 1 120 ? 4.051 3.232 3.496 1.00 92.62 120 GLY A N 1
ATOM 889 C CA . GLY A 1 120 ? 3.674 2.769 2.155 1.00 92.62 120 GLY A CA 1
ATOM 890 C C . GLY A 1 120 ? 4.613 3.210 1.023 1.00 92.62 120 GLY A C 1
ATOM 891 O O . GLY A 1 120 ? 4.418 2.813 -0.120 1.00 92.62 120 GLY A O 1
ATOM 892 N N . SER A 1 121 ? 5.615 4.040 1.309 1.00 94.62 121 SER A N 1
ATOM 893 C CA . SER A 1 121 ? 6.577 4.584 0.340 1.00 94.62 121 SER A CA 1
ATOM 894 C C . SER A 1 121 ? 7.945 4.751 1.006 1.00 94.62 121 SER A C 1
ATOM 896 O O . SER A 1 121 ? 8.470 5.860 1.128 1.00 94.62 121 SER A O 1
ATOM 898 N N . PHE A 1 122 ? 8.493 3.640 1.487 1.00 93.88 122 PHE A N 1
ATOM 899 C CA . PHE A 1 122 ? 9.654 3.621 2.367 1.00 93.88 122 PHE A CA 1
ATOM 900 C C . PHE A 1 122 ? 10.970 3.721 1.589 1.00 93.88 122 PHE A C 1
ATOM 902 O O . PHE A 1 122 ? 11.778 4.614 1.837 1.00 93.88 122 PHE A O 1
ATOM 909 N N . VAL A 1 123 ? 11.194 2.815 0.632 1.00 96.31 123 VAL A N 1
ATOM 910 C CA . VAL A 1 123 ? 12.439 2.775 -0.150 1.00 96.31 123 VAL A CA 1
ATOM 911 C C . VAL A 1 123 ? 12.221 2.175 -1.535 1.00 96.31 123 VAL A C 1
ATOM 913 O O . VAL A 1 123 ? 11.296 1.387 -1.745 1.00 96.31 123 VAL A O 1
ATOM 916 N N . ASN A 1 124 ? 13.106 2.531 -2.466 1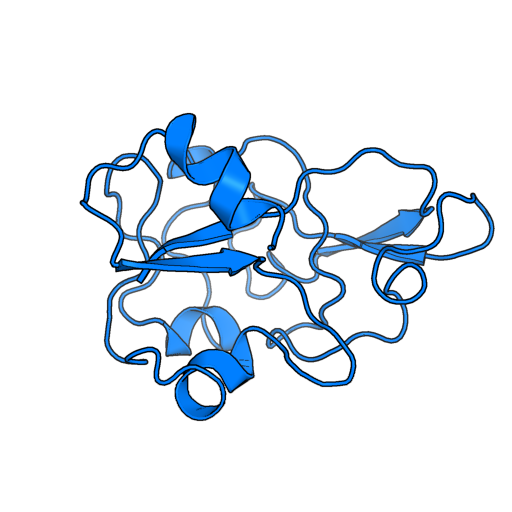.00 97.06 124 ASN A N 1
ATOM 917 C CA . ASN A 1 124 ? 13.179 1.921 -3.786 1.00 97.06 124 ASN A CA 1
ATOM 918 C C . ASN A 1 124 ? 14.102 0.702 -3.768 1.00 97.06 124 ASN A C 1
ATOM 920 O O . ASN A 1 124 ? 15.241 0.790 -3.310 1.00 97.06 124 ASN A O 1
ATOM 924 N N . GLU A 1 125 ? 13.629 -0.411 -4.314 1.00 97.62 125 GLU A N 1
ATOM 925 C CA . GLU A 1 125 ? 14.405 -1.644 -4.462 1.00 97.62 125 GLU A CA 1
ATOM 926 C C . GLU A 1 125 ? 14.340 -2.141 -5.907 1.00 97.62 125 GLU A C 1
ATOM 928 O O . GLU A 1 125 ? 13.455 -1.748 -6.670 1.00 97.62 125 GLU A O 1
ATOM 933 N N . THR A 1 126 ? 15.305 -2.973 -6.296 1.00 97.94 126 THR A N 1
ATOM 934 C CA . THR A 1 126 ? 15.368 -3.546 -7.641 1.00 97.94 126 THR A CA 1
ATOM 935 C C . THR A 1 126 ? 14.236 -4.546 -7.878 1.00 97.94 126 THR A C 1
ATOM 937 O O . THR A 1 126 ? 13.772 -5.223 -6.959 1.00 97.94 126 THR A O 1
ATOM 940 N N . CYS A 1 127 ? 13.767 -4.634 -9.118 1.00 97.38 127 CYS A N 1
ATOM 941 C CA . CYS A 1 127 ? 12.587 -5.423 -9.481 1.00 97.38 127 CYS A CA 1
ATOM 942 C C . CYS A 1 127 ? 12.821 -6.942 -9.513 1.00 97.38 127 CYS A C 1
ATOM 944 O O . CYS A 1 127 ? 11.869 -7.713 -9.579 1.00 97.38 127 CYS A O 1
ATOM 946 N N . ASP A 1 128 ? 14.074 -7.384 -9.423 1.00 97.44 128 ASP A N 1
ATOM 947 C CA . ASP A 1 128 ? 14.468 -8.784 -9.244 1.00 97.44 128 ASP A CA 1
ATOM 948 C C . ASP A 1 128 ? 14.222 -9.303 -7.812 1.00 97.44 128 ASP A C 1
ATOM 950 O O . ASP A 1 128 ? 14.371 -10.495 -7.537 1.00 97.44 128 ASP A O 1
ATOM 954 N N . GLN A 1 129 ? 13.827 -8.423 -6.889 1.00 96.50 129 GLN A N 1
ATOM 955 C CA . GLN A 1 129 ? 13.512 -8.781 -5.515 1.00 96.50 129 GLN A CA 1
ATOM 956 C C . GLN A 1 129 ? 12.110 -9.381 -5.382 1.00 96.50 129 GLN A C 1
ATOM 958 O O . GLN A 1 129 ? 11.101 -8.787 -5.766 1.00 96.50 129 GLN A O 1
ATOM 963 N N . TYR A 1 130 ? 12.022 -10.523 -4.700 1.00 93.56 130 TYR A N 1
ATOM 964 C CA . TYR A 1 130 ? 10.738 -11.054 -4.253 1.00 93.56 130 TYR A CA 1
ATOM 965 C C . TYR A 1 130 ? 10.222 -10.244 -3.063 1.00 93.56 130 TYR A C 1
ATOM 967 O O . TYR A 1 130 ? 10.845 -10.210 -1.997 1.00 93.56 130 TYR A O 1
ATOM 975 N N . ARG A 1 131 ? 9.068 -9.600 -3.238 1.00 94.69 131 ARG A N 1
ATOM 976 C CA . ARG A 1 131 ? 8.328 -8.916 -2.172 1.00 94.69 131 ARG A CA 1
ATOM 977 C C . ARG A 1 131 ? 6.860 -9.298 -2.242 1.00 94.69 131 ARG A C 1
ATOM 979 O O . ARG A 1 131 ? 6.339 -9.646 -3.301 1.00 94.69 131 ARG A O 1
ATOM 986 N N . LYS A 1 132 ? 6.194 -9.231 -1.093 1.00 92.44 132 LYS A N 1
ATOM 987 C CA . LYS A 1 132 ? 4.750 -9.459 -1.005 1.00 92.44 132 LYS A CA 1
ATOM 988 C C . LYS A 1 132 ? 3.985 -8.299 -1.635 1.00 92.44 132 LYS A C 1
ATOM 990 O O . LYS A 1 132 ? 4.518 -7.206 -1.780 1.00 92.44 132 LYS A O 1
ATOM 995 N N . VAL A 1 133 ? 2.719 -8.531 -1.949 1.00 92.31 133 VAL A N 1
ATOM 996 C CA . VAL A 1 133 ? 1.744 -7.482 -2.259 1.00 92.31 133 VAL A CA 1
ATOM 997 C C . VAL A 1 133 ? 0.683 -7.537 -1.174 1.00 92.31 133 VAL A C 1
ATOM 999 O O . VAL A 1 133 ? 0.179 -8.618 -0.865 1.00 92.31 133 VAL A O 1
ATOM 1002 N N . LEU A 1 134 ? 0.372 -6.394 -0.564 1.00 92.69 134 LEU A N 1
ATOM 1003 C CA . LEU A 1 134 ? -0.733 -6.330 0.384 1.00 92.69 134 LEU A CA 1
ATOM 1004 C C . LEU A 1 134 ? -2.058 -6.343 -0.365 1.00 92.69 134 LEU A C 1
ATOM 1006 O O . LEU A 1 134 ? -2.167 -5.829 -1.474 1.00 92.69 134 LEU A O 1
ATOM 1010 N N . CYS A 1 135 ? -3.071 -6.911 0.269 1.00 91.75 135 CYS A N 1
ATOM 1011 C CA . CYS A 1 135 ? -4.427 -6.934 -0.242 1.00 91.75 135 CYS A CA 1
ATOM 1012 C C . CYS A 1 135 ? -5.341 -6.310 0.799 1.00 91.75 135 CYS A C 1
ATOM 1014 O O . CYS A 1 135 ? -5.238 -6.631 1.983 1.00 91.75 135 CYS A O 1
ATOM 1016 N N . ILE A 1 136 ? -6.252 -5.457 0.351 1.00 90.50 136 ILE A N 1
ATOM 1017 C CA . ILE A 1 136 ? -7.336 -4.956 1.186 1.00 90.50 136 ILE A CA 1
ATOM 1018 C C . ILE A 1 136 ? -8.603 -5.756 0.926 1.00 90.50 136 ILE A C 1
ATOM 1020 O O . ILE A 1 136 ? -8.806 -6.312 -0.156 1.00 90.50 136 ILE A O 1
ATOM 1024 N N . CYS A 1 137 ? -9.449 -5.789 1.940 1.00 88.56 137 CYS A N 1
ATOM 1025 C CA . CYS A 1 137 ? -10.751 -6.422 1.935 1.00 88.56 137 CYS A CA 1
ATOM 1026 C C . CYS A 1 137 ? -11.777 -5.380 2.373 1.00 88.56 137 CYS A C 1
ATOM 1028 O O . CYS A 1 137 ? -11.545 -4.691 3.369 1.00 88.56 137 CYS A O 1
ATOM 1030 N N . TYR A 1 138 ? -12.869 -5.259 1.619 1.00 87.56 138 TYR A N 1
ATOM 1031 C CA . TYR A 1 138 ? -13.951 -4.309 1.874 1.00 87.56 138 TYR A CA 1
ATOM 1032 C C . TYR A 1 138 ? -15.307 -4.870 1.434 1.00 87.56 138 TYR A C 1
ATOM 1034 O O . TYR A 1 138 ? -15.335 -5.870 0.668 1.00 87.56 138 TYR A O 1
#

InterPro domains:
  IPR016186 C-type lectin-like/link domain superfamily [G3DSA:3.10.100.10] (5-138)

pLDDT: mean 91.09, std 8.28, range [52.31, 98.06]

Foldseek 3Di:
DDPQVVCVVVQLAPDDFPDKDWQAEDPVDWLLCCCPPVVDDQQPFDAASVGHTQGRGSNCLQPHFTPAFNVRRVQDQFKAFHCAARSGYHHPQCCNVLPHQDQPGWTFIAHSHDRGSCRNGPDIGGSVDDHHIGMDGD

Organism: NCBI:txid1917820

Radius of gyration: 13.95 Å; chains: 1; bounding box: 35×30×31 Å